Protein AF-A0A524AVR3-F1 (afdb_monomer_lite)

Foldseek 3Di:
DWDFQDDDPQKTKTHDLVCLAPPPFQKIWIAGNDDDPQQTWIWTLPPHTGTPGHGNRDDPVRSVVVSVVCVVCSVVSVVVSVVVSVVSD

Radius of gyration: 11.69 Å; chains: 1; bounding box: 25×26×34 Å

Sequence (89 aa):
MNPKVLQEGDLIFWFHSYDARHEERASVHVGKGSQDDYNDAKIWLEPEIEVAKPGRTLRRHELNRALQVIKQNHDYLLEEWHGYKGRAG

pLDDT: mean 93.53, std 5.87, range [58.09, 98.06]

Structure (mmCIF, N/CA/C/O backbone):
data_AF-A0A524AVR3-F1
#
_entry.id   AF-A0A524AVR3-F1
#
loop_
_atom_site.group_PDB
_atom_site.id
_atom_site.type_symbol
_atom_site.label_atom_id
_atom_site.label_alt_id
_atom_site.label_comp_id
_atom_site.label_asym_id
_atom_site.label_entity_id
_atom_site.label_seq_id
_atom_site.pdbx_PDB_ins_code
_atom_site.Cartn_x
_atom_site.Cartn_y
_atom_site.Cartn_z
_atom_site.occupancy
_atom_site.B_iso_or_equiv
_atom_site.auth_seq_id
_atom_site.auth_comp_id
_atom_site.auth_asym_id
_atom_site.auth_atom_id
_atom_site.pdbx_PDB_model_num
ATOM 1 N N . MET A 1 1 ? -3.669 5.993 -14.216 1.00 75.00 1 MET A N 1
ATOM 2 C CA . MET A 1 1 ? -4.813 5.899 -13.277 1.00 75.00 1 MET A CA 1
ATOM 3 C C . MET A 1 1 ? -4.300 5.204 -12.031 1.00 75.00 1 MET A C 1
ATOM 5 O O . MET A 1 1 ? -3.471 4.330 -12.202 1.00 75.00 1 MET A O 1
ATOM 9 N N . ASN A 1 2 ? -4.735 5.583 -10.831 1.00 84.81 2 ASN A N 1
ATOM 10 C CA . ASN A 1 2 ? -4.267 4.978 -9.580 1.00 84.81 2 ASN A CA 1
ATOM 11 C C . ASN A 1 2 ? -5.334 3.987 -9.066 1.00 84.81 2 ASN A C 1
ATOM 13 O O . ASN A 1 2 ? -6.304 4.408 -8.428 1.00 84.81 2 ASN A O 1
ATOM 17 N N . PRO A 1 3 ? -5.263 2.689 -9.431 1.00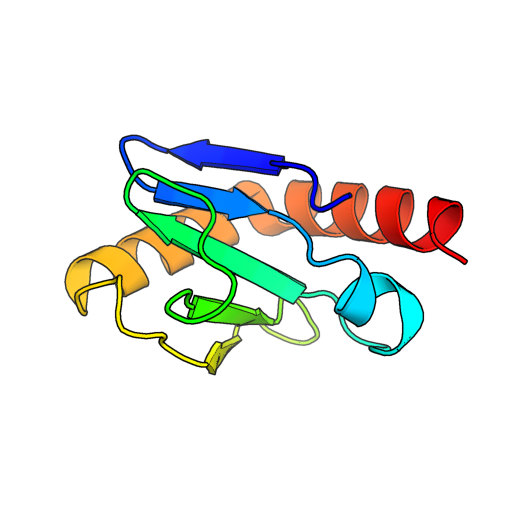 91.44 3 PRO A N 1
ATOM 18 C CA . PRO A 1 3 ? -6.342 1.753 -9.139 1.00 91.44 3 PRO A CA 1
ATOM 19 C C . PRO A 1 3 ? -6.438 1.490 -7.637 1.00 91.44 3 PRO A C 1
ATOM 21 O O . PRO A 1 3 ? -5.439 1.193 -6.980 1.00 91.44 3 PRO A O 1
ATOM 24 N N . LYS A 1 4 ? -7.659 1.562 -7.098 1.00 95.81 4 LYS A N 1
ATOM 25 C CA . LYS A 1 4 ? -7.951 1.071 -5.748 1.00 95.81 4 LYS A CA 1
ATOM 26 C C . LYS A 1 4 ? -7.868 -0.455 -5.760 1.00 95.81 4 LYS A C 1
ATOM 28 O O . LYS A 1 4 ? -8.631 -1.082 -6.488 1.00 95.81 4 LYS A O 1
ATOM 33 N N . VAL A 1 5 ? -6.986 -1.023 -4.943 1.00 95.94 5 VAL A N 1
ATOM 34 C CA . VAL A 1 5 ? -6.730 -2.473 -4.883 1.00 95.94 5 VAL A CA 1
ATOM 35 C C . VAL A 1 5 ? -7.409 -3.142 -3.688 1.00 95.94 5 VAL A C 1
ATOM 37 O O . VAL A 1 5 ? -7.816 -4.299 -3.765 1.00 95.94 5 VAL A O 1
ATOM 40 N N . LEU A 1 6 ? -7.576 -2.406 -2.587 1.00 95.75 6 LEU A N 1
ATOM 41 C CA . LEU A 1 6 ? -8.211 -2.902 -1.370 1.00 95.75 6 LEU A CA 1
ATOM 42 C C . LEU A 1 6 ? -8.892 -1.749 -0.625 1.00 95.75 6 LEU A C 1
ATOM 44 O O . LEU A 1 6 ? -8.512 -0.580 -0.754 1.00 95.75 6 LEU A O 1
ATOM 48 N N . GLN A 1 7 ? -9.910 -2.077 0.163 1.00 96.25 7 GLN A N 1
ATOM 49 C CA . GLN A 1 7 ? -10.531 -1.151 1.099 1.00 96.25 7 GLN A CA 1
ATOM 50 C C . GLN A 1 7 ? -10.930 -1.902 2.369 1.00 96.25 7 GLN A C 1
ATOM 52 O O . GLN A 1 7 ? -11.594 -2.929 2.283 1.00 96.25 7 GLN A O 1
ATOM 57 N N . GLU A 1 8 ? -10.546 -1.369 3.527 1.00 95.38 8 GLU A N 1
ATOM 58 C CA . GLU A 1 8 ? -10.844 -1.942 4.843 1.00 95.38 8 GLU A CA 1
ATOM 59 C C . GLU A 1 8 ? -11.354 -0.831 5.769 1.00 95.38 8 GLU A C 1
ATOM 61 O O . GLU A 1 8 ? -10.596 0.011 6.260 1.00 95.38 8 GLU A O 1
ATOM 66 N N . GLY A 1 9 ? -12.673 -0.796 5.975 1.00 93.50 9 GLY A N 1
ATOM 67 C CA . GLY A 1 9 ? -13.344 0.346 6.596 1.00 93.50 9 GLY A CA 1
ATOM 68 C C . GLY A 1 9 ? -13.066 1.644 5.827 1.00 93.50 9 GLY A C 1
ATOM 69 O O . GLY A 1 9 ? -13.316 1.728 4.621 1.00 93.50 9 GLY A O 1
ATOM 70 N N . ASP A 1 10 ? -12.516 2.637 6.529 1.00 93.75 10 ASP A N 1
ATOM 71 C CA . ASP A 1 10 ? -12.138 3.933 5.953 1.00 93.75 10 ASP A CA 1
ATOM 72 C C . ASP A 1 10 ? -10.747 3.926 5.300 1.00 93.75 10 ASP A C 1
ATOM 74 O O . ASP A 1 10 ? -10.364 4.924 4.689 1.00 93.75 10 ASP A O 1
ATOM 78 N N . LEU A 1 11 ? -9.968 2.847 5.450 1.00 96.25 11 LEU A N 1
ATOM 79 C CA . LEU A 1 11 ? -8.642 2.735 4.847 1.00 96.25 11 LEU A CA 1
ATOM 80 C C . LEU A 1 11 ? -8.778 2.332 3.383 1.00 96.25 11 LEU A C 1
ATOM 82 O O . LEU A 1 11 ? -9.400 1.320 3.059 1.00 96.25 11 LEU A O 1
ATOM 86 N N . ILE A 1 12 ? -8.164 3.116 2.507 1.00 97.00 12 ILE A N 1
ATOM 87 C CA . ILE A 1 12 ? -8.168 2.894 1.064 1.00 97.00 12 ILE A CA 1
ATOM 88 C C . ILE A 1 12 ? -6.739 2.603 0.635 1.00 97.00 12 ILE A C 1
ATOM 90 O O . ILE A 1 12 ? -5.839 3.368 0.973 1.00 97.00 12 ILE A O 1
ATOM 94 N N . PHE A 1 13 ? -6.552 1.521 -0.118 1.00 97.50 13 PHE A N 1
ATOM 95 C CA . PHE A 1 13 ? -5.259 1.079 -0.626 1.00 97.50 13 PHE A CA 1
ATOM 96 C C . PHE A 1 13 ? -5.260 1.190 -2.148 1.00 97.50 13 PHE A C 1
ATOM 98 O O . PHE A 1 13 ? -6.206 0.738 -2.804 1.00 97.50 13 PHE A O 1
ATOM 105 N N . TRP A 1 14 ? -4.220 1.780 -2.726 1.00 97.38 14 TRP A N 1
ATOM 106 C CA . TRP A 1 14 ? -4.096 1.919 -4.176 1.00 97.38 14 TRP A CA 1
ATOM 107 C C . TRP A 1 14 ? -2.657 1.812 -4.651 1.00 97.38 14 TRP A C 1
ATOM 109 O O . TRP A 1 14 ? -1.709 1.988 -3.884 1.00 97.38 14 TRP A O 1
ATOM 119 N N . PHE A 1 15 ? -2.507 1.545 -5.945 1.00 96.00 15 PHE A N 1
ATOM 120 C CA . PHE A 1 15 ? -1.216 1.621 -6.612 1.00 96.00 15 PHE A CA 1
ATOM 121 C C . PHE A 1 15 ? -1.033 2.971 -7.275 1.00 96.00 15 PHE A C 1
ATOM 123 O O . PHE A 1 15 ? -1.946 3.507 -7.910 1.00 96.00 15 PHE A O 1
ATOM 130 N N . HIS A 1 16 ? 0.176 3.502 -7.159 1.00 94.25 16 HIS A N 1
ATOM 131 C CA . HIS A 1 16 ? 0.537 4.752 -7.788 1.00 94.25 16 HIS A CA 1
ATOM 132 C C . HIS A 1 16 ? 1.166 4.479 -9.160 1.00 94.25 16 HIS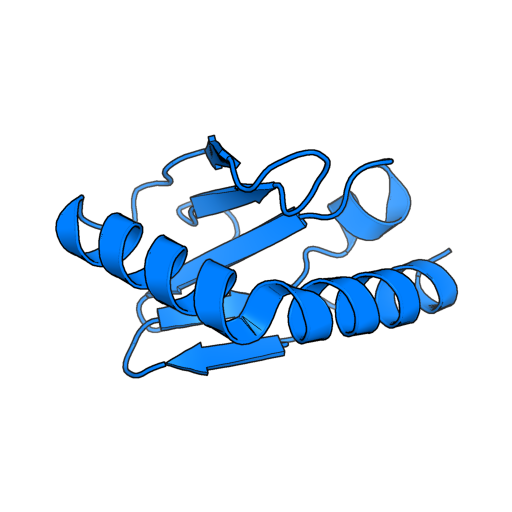 A C 1
ATOM 134 O O . HIS A 1 16 ? 2.133 3.732 -9.295 1.00 94.25 16 HIS A O 1
ATOM 140 N N . SER A 1 17 ? 0.592 5.061 -10.214 1.00 91.12 17 SER A N 1
ATOM 141 C CA . SER A 1 17 ? 1.049 4.830 -11.595 1.00 91.12 17 SER A CA 1
ATOM 142 C C . SER A 1 17 ? 2.490 5.279 -11.851 1.00 91.12 17 SER A C 1
ATOM 144 O O . SER A 1 17 ? 3.181 4.661 -12.659 1.00 91.12 17 SER A O 1
ATOM 146 N N . TYR A 1 18 ? 2.965 6.318 -11.156 1.00 91.25 18 TYR A N 1
ATOM 147 C CA . TYR A 1 18 ? 4.367 6.728 -11.244 1.00 91.25 18 TYR A CA 1
ATOM 148 C C . TYR A 1 18 ? 5.294 5.666 -10.650 1.00 91.25 18 TYR A C 1
ATOM 150 O O . TYR A 1 18 ? 6.320 5.366 -11.257 1.00 91.25 18 TYR A O 1
ATOM 158 N N . ASP A 1 19 ? 4.910 5.062 -9.524 1.00 92.38 19 ASP A N 1
ATOM 159 C CA . ASP A 1 19 ? 5.706 4.030 -8.863 1.00 92.38 19 ASP A CA 1
ATOM 160 C C . ASP A 1 19 ? 5.799 2.792 -9.751 1.00 92.38 19 ASP A C 1
ATOM 162 O O . ASP A 1 19 ? 6.890 2.310 -10.023 1.00 92.38 19 ASP A O 1
ATOM 166 N N . ALA A 1 20 ? 4.680 2.342 -10.322 1.00 91.25 20 ALA A N 1
ATOM 167 C CA . ALA A 1 20 ? 4.680 1.194 -11.227 1.00 91.25 20 ALA A CA 1
ATOM 168 C C . ALA A 1 20 ? 5.630 1.365 -12.433 1.00 91.25 20 ALA A C 1
ATOM 170 O O . ALA A 1 20 ? 6.163 0.380 -12.937 1.00 91.25 20 ALA A O 1
ATOM 171 N N . ARG A 1 21 ? 5.861 2.605 -12.890 1.00 90.12 21 ARG A N 1
ATOM 172 C CA . ARG A 1 21 ? 6.719 2.914 -14.047 1.00 90.12 21 ARG A CA 1
ATOM 173 C C . ARG A 1 21 ? 8.192 3.130 -13.705 1.00 90.12 21 ARG A C 1
ATOM 175 O O . ARG A 1 21 ? 9.030 2.915 -14.574 1.00 90.12 21 ARG A O 1
ATOM 182 N N . HIS A 1 22 ? 8.501 3.602 -12.499 1.00 91.62 22 HIS A N 1
ATOM 183 C CA . HIS A 1 22 ? 9.851 4.070 -12.153 1.00 91.62 22 HIS A CA 1
ATOM 184 C C . HIS A 1 22 ? 10.471 3.346 -10.959 1.00 91.62 22 HIS A C 1
ATOM 186 O O . HIS A 1 22 ? 11.683 3.410 -10.787 1.00 91.62 22 HIS A O 1
ATOM 192 N N . GLU A 1 23 ? 9.671 2.666 -10.140 1.00 91.25 23 GLU A N 1
ATOM 193 C CA . GLU A 1 23 ? 10.152 1.937 -8.971 1.00 91.25 23 GLU A CA 1
ATOM 194 C C . GLU A 1 23 ? 10.356 0.467 -9.323 1.00 91.25 23 GLU A C 1
ATOM 196 O O . GLU A 1 23 ? 9.511 -0.184 -9.946 1.00 91.25 23 GLU A O 1
ATOM 201 N N . GLU A 1 24 ? 11.486 -0.091 -8.896 1.00 89.25 24 GLU A N 1
ATOM 202 C CA . GLU A 1 24 ? 11.750 -1.522 -9.046 1.00 89.25 24 GLU A CA 1
ATOM 203 C C . GLU A 1 24 ? 10.903 -2.342 -8.068 1.00 89.25 24 GLU A C 1
ATOM 205 O O . GLU A 1 24 ? 10.332 -3.355 -8.475 1.00 89.25 24 GLU A O 1
ATOM 210 N N . ARG A 1 25 ? 10.753 -1.833 -6.837 1.00 93.88 25 ARG A N 1
ATOM 211 C CA . ARG A 1 25 ? 10.055 -2.470 -5.714 1.00 93.88 25 ARG A CA 1
ATOM 212 C C . ARG A 1 25 ? 8.545 -2.241 -5.751 1.00 93.88 25 ARG A C 1
ATOM 214 O O . ARG A 1 25 ? 8.080 -1.151 -6.081 1.00 93.88 25 ARG A O 1
ATOM 221 N N . ALA A 1 26 ? 7.793 -3.241 -5.309 1.00 96.38 26 ALA A N 1
ATOM 222 C CA . ALA A 1 26 ? 6.360 -3.146 -5.081 1.00 96.38 26 ALA A CA 1
ATOM 223 C C . ALA A 1 26 ? 5.992 -2.182 -3.948 1.00 96.38 26 ALA A C 1
ATOM 225 O O . ALA A 1 26 ? 6.490 -2.305 -2.823 1.00 96.38 26 ALA A O 1
ATOM 226 N N . SER A 1 27 ? 5.090 -1.239 -4.236 1.00 97.06 27 SER A N 1
ATOM 227 C CA . SER A 1 27 ? 4.570 -0.277 -3.264 1.00 97.06 27 SER A CA 1
ATOM 228 C C . SER A 1 27 ? 3.046 -0.235 -3.253 1.00 97.06 27 SER A C 1
ATOM 230 O O . SER A 1 27 ? 2.371 -0.426 -4.262 1.00 97.06 27 SER A O 1
ATOM 232 N N . VAL A 1 28 ? 2.490 0.057 -2.082 1.00 97.38 28 VAL A N 1
ATOM 233 C CA . VAL A 1 28 ? 1.076 0.389 -1.927 1.00 97.38 28 VAL A CA 1
ATOM 234 C C . VAL A 1 28 ? 0.945 1.701 -1.173 1.00 97.38 28 VAL A C 1
ATOM 236 O O . VAL A 1 28 ? 1.663 1.966 -0.204 1.00 97.38 28 VAL A O 1
ATOM 239 N N . HIS A 1 29 ? 0.025 2.531 -1.642 1.00 97.69 29 HIS A N 1
ATOM 240 C CA . HIS A 1 29 ? -0.328 3.793 -1.020 1.00 97.69 29 HIS A CA 1
ATOM 241 C C . HIS A 1 29 ? -1.586 3.602 -0.180 1.00 97.69 29 HIS A C 1
ATOM 243 O O . HIS A 1 29 ? -2.485 2.848 -0.562 1.00 97.69 29 HIS A O 1
ATOM 249 N N . VAL A 1 30 ? -1.632 4.251 0.983 1.00 97.38 30 VAL A N 1
ATOM 250 C CA . VAL A 1 30 ? -2.724 4.121 1.946 1.00 97.38 30 VAL A CA 1
ATOM 251 C C . VAL A 1 30 ? -3.180 5.484 2.435 1.00 97.38 30 VAL A C 1
ATOM 253 O O . VAL A 1 30 ? -2.409 6.277 2.975 1.00 97.38 30 VAL A O 1
ATOM 256 N N . GLY A 1 31 ? -4.478 5.717 2.308 1.00 96.19 31 GLY A N 1
ATOM 257 C CA . GLY A 1 31 ? -5.169 6.928 2.728 1.00 96.19 31 GLY A CA 1
ATOM 258 C C . GLY A 1 31 ? -6.410 6.598 3.544 1.00 96.19 31 GLY A C 1
ATOM 259 O O . GLY A 1 31 ? -6.762 5.431 3.733 1.00 96.19 31 GLY A O 1
ATOM 260 N N . LYS A 1 32 ? -7.078 7.643 4.034 1.00 94.31 32 LYS A N 1
ATOM 261 C CA . LYS A 1 32 ? -8.320 7.534 4.803 1.00 94.31 32 LYS A CA 1
ATOM 262 C C . LYS A 1 32 ? -9.430 8.311 4.109 1.00 94.31 32 LYS A C 1
ATOM 264 O O . LYS A 1 32 ? -9.275 9.504 3.870 1.00 94.31 32 LYS A O 1
ATOM 269 N N . GLY A 1 33 ? -10.545 7.651 3.812 1.00 92.50 33 GLY A N 1
ATOM 270 C CA . GLY A 1 33 ? -11.737 8.251 3.201 1.00 92.50 33 GLY A CA 1
ATOM 271 C C . GLY A 1 33 ? -11.603 8.601 1.712 1.00 92.50 33 GLY A C 1
ATOM 272 O O . GLY A 1 33 ? -12.581 8.484 0.978 1.00 92.50 33 GLY A O 1
ATOM 273 N N . SER A 1 34 ? -10.409 8.961 1.237 1.00 90.44 34 SER A N 1
ATOM 274 C CA . SER A 1 34 ? -10.114 9.206 -0.179 1.00 90.44 34 SER A CA 1
ATOM 275 C C . SER A 1 34 ? -8.697 8.769 -0.566 1.00 90.44 34 SER A C 1
ATOM 277 O O . SER A 1 34 ? -7.836 8.566 0.294 1.00 90.44 34 SER A O 1
ATOM 279 N N . GLN A 1 35 ? -8.460 8.638 -1.876 1.00 91.56 35 GLN A N 1
ATOM 280 C CA . GLN A 1 35 ? -7.105 8.604 -2.431 1.00 91.56 35 GLN A CA 1
ATOM 281 C C . GLN A 1 35 ? -6.547 10.032 -2.412 1.00 91.56 35 GLN A C 1
ATOM 283 O O . GLN A 1 35 ? -7.143 10.933 -3.000 1.00 91.56 35 GLN A O 1
ATOM 288 N N . ASP A 1 36 ? -5.448 10.243 -1.693 1.00 90.62 36 ASP A N 1
ATOM 289 C CA . ASP A 1 36 ? -4.754 11.529 -1.576 1.00 90.62 36 ASP A CA 1
ATOM 290 C C . ASP A 1 36 ? -3.249 11.274 -1.659 1.00 90.62 36 ASP A C 1
ATOM 292 O O . ASP A 1 36 ? -2.603 11.017 -0.645 1.00 90.62 36 ASP A O 1
ATOM 296 N N . ASP A 1 37 ? -2.705 11.363 -2.872 1.00 85.69 37 ASP A N 1
ATOM 297 C CA . ASP A 1 37 ? -1.293 11.087 -3.173 1.00 85.69 37 ASP A CA 1
ATOM 298 C C . ASP A 1 37 ? -0.307 12.057 -2.470 1.00 85.69 37 ASP A C 1
ATOM 300 O O . ASP A 1 37 ? 0.911 11.862 -2.502 1.00 85.69 37 ASP A O 1
ATOM 304 N N . TYR A 1 38 ? -0.792 13.139 -1.843 1.00 87.44 38 TYR A N 1
ATOM 305 C CA . TYR A 1 38 ? 0.062 14.083 -1.117 1.00 87.44 38 TYR A CA 1
ATOM 306 C C . TYR A 1 38 ? 0.262 13.668 0.344 1.00 87.44 38 TYR A C 1
ATOM 308 O O . TYR A 1 38 ? 1.390 13.716 0.864 1.00 87.44 38 TYR A O 1
ATOM 316 N N . ASN A 1 39 ? -0.825 13.279 1.016 1.00 92.62 39 ASN A N 1
ATOM 317 C CA . ASN A 1 39 ? -0.850 13.026 2.461 1.00 92.62 39 ASN A CA 1
ATOM 318 C C . ASN A 1 39 ? -0.946 11.542 2.841 1.00 92.62 39 ASN A C 1
ATOM 320 O O . ASN A 1 39 ? -0.954 11.213 4.031 1.00 92.62 39 ASN A O 1
ATOM 324 N N . ASP A 1 40 ? -1.003 10.653 1.866 1.00 95.38 40 ASP A N 1
ATOM 325 C CA . ASP A 1 40 ? -0.966 9.210 2.042 1.00 95.38 40 ASP A CA 1
ATOM 326 C C . ASP A 1 40 ? 0.332 8.665 2.651 1.00 95.38 40 ASP A C 1
ATOM 328 O O . ASP A 1 40 ? 1.410 9.277 2.640 1.00 95.38 40 ASP A O 1
ATOM 332 N N . ALA A 1 41 ? 0.198 7.465 3.210 1.00 96.88 41 ALA A N 1
ATOM 333 C CA . ALA A 1 41 ? 1.321 6.629 3.576 1.00 96.88 41 ALA A CA 1
ATOM 334 C C . ALA A 1 41 ? 1.736 5.770 2.376 1.00 96.88 41 ALA A C 1
ATOM 336 O O . ALA A 1 41 ? 0.880 5.192 1.714 1.00 96.88 41 ALA A O 1
ATOM 337 N N . LYS A 1 42 ? 3.041 5.623 2.144 1.00 97.19 42 LYS A N 1
ATOM 338 C CA . LYS A 1 42 ? 3.614 4.676 1.181 1.00 97.19 42 LYS A CA 1
ATOM 339 C C . LYS A 1 42 ? 4.273 3.535 1.939 1.00 97.19 42 LYS A C 1
ATOM 341 O O . LYS A 1 42 ? 5.085 3.770 2.840 1.00 97.19 42 LYS A O 1
ATOM 346 N N . ILE A 1 43 ? 3.920 2.313 1.569 1.00 98.06 43 ILE A N 1
ATOM 347 C CA . ILE A 1 43 ? 4.413 1.083 2.177 1.00 98.06 43 ILE A CA 1
ATOM 348 C C . ILE A 1 43 ? 5.076 0.261 1.075 1.00 98.06 43 ILE A C 1
ATOM 350 O O . ILE A 1 43 ? 4.471 0.016 0.033 1.00 98.06 43 ILE A O 1
ATOM 354 N N . TRP A 1 44 ? 6.316 -0.158 1.307 1.00 98.06 44 TRP A N 1
ATOM 355 C CA . TRP A 1 44 ? 6.976 -1.173 0.499 1.00 98.06 44 TRP A CA 1
ATOM 356 C C . TRP A 1 44 ? 6.405 -2.545 0.835 1.00 98.06 44 TRP A C 1
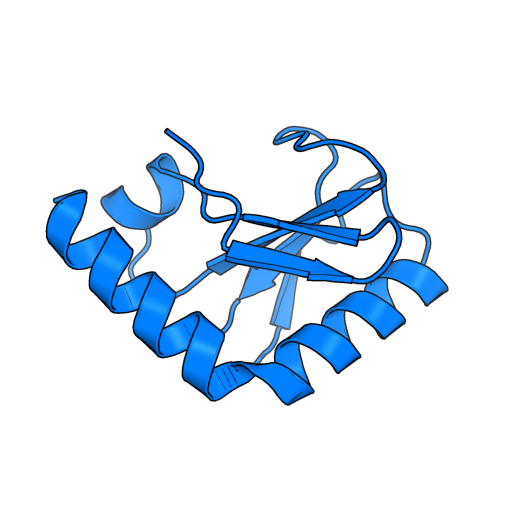ATOM 358 O O . TRP A 1 44 ? 6.185 -2.848 2.007 1.00 98.06 44 TRP A O 1
ATOM 368 N N . LEU A 1 45 ? 6.177 -3.367 -0.185 1.00 97.50 45 LEU A N 1
ATOM 369 C CA . LEU A 1 45 ? 5.720 -4.750 -0.035 1.00 97.50 45 LEU A CA 1
ATOM 370 C C . LEU A 1 45 ? 6.880 -5.752 -0.102 1.00 97.50 45 LEU A C 1
ATOM 372 O O . LEU A 1 45 ? 6.716 -6.894 0.311 1.00 97.50 45 LEU A O 1
ATOM 376 N N . GLU A 1 46 ? 8.044 -5.335 -0.602 1.00 95.62 46 GLU A N 1
ATOM 377 C CA . GLU A 1 46 ? 9.224 -6.184 -0.776 1.00 95.62 46 GLU A CA 1
ATOM 378 C C . GLU A 1 46 ? 10.534 -5.395 -0.571 1.00 95.62 46 GLU A C 1
ATOM 380 O O . GLU A 1 46 ? 10.540 -4.168 -0.745 1.00 95.62 46 GLU A O 1
ATOM 385 N N . PRO A 1 47 ? 11.658 -6.050 -0.214 1.00 93.75 47 PRO A N 1
ATOM 386 C CA . PRO A 1 47 ? 11.757 -7.464 0.184 1.00 93.75 47 PRO A CA 1
ATOM 387 C C . PRO A 1 47 ? 11.050 -7.763 1.516 1.00 93.75 47 PRO A C 1
ATOM 389 O O . PRO A 1 47 ? 10.659 -8.895 1.768 1.00 93.75 47 PRO A O 1
ATOM 392 N N . GLU A 1 48 ? 10.823 -6.737 2.333 1.00 95.25 48 GLU A N 1
ATOM 393 C CA . GLU A 1 48 ? 10.033 -6.804 3.558 1.00 95.25 48 GLU A CA 1
ATOM 394 C C . GLU A 1 48 ? 8.969 -5.703 3.551 1.00 95.25 48 GLU A C 1
ATOM 396 O O . GLU A 1 48 ? 9.116 -4.680 2.873 1.00 95.25 48 GLU A O 1
ATOM 401 N N . ILE A 1 49 ? 7.905 -5.902 4.334 1.00 97.19 49 ILE A N 1
ATOM 402 C CA . ILE A 1 49 ? 6.866 -4.888 4.514 1.00 97.19 49 ILE A CA 1
ATOM 403 C C . ILE A 1 49 ? 7.417 -3.755 5.382 1.00 97.19 49 ILE A C 1
ATOM 405 O O . ILE A 1 49 ? 7.604 -3.923 6.590 1.00 97.19 49 ILE A O 1
ATOM 409 N N . GLU A 1 50 ? 7.612 -2.586 4.777 1.00 97.25 50 GLU A N 1
ATOM 410 C CA . GLU A 1 50 ? 8.255 -1.435 5.413 1.00 97.25 50 GLU A CA 1
ATOM 411 C C . GLU A 1 50 ? 7.513 -0.131 5.100 1.00 97.25 50 GLU A C 1
ATOM 413 O O . GLU A 1 50 ? 7.058 0.101 3.982 1.00 97.25 50 GLU A O 1
ATOM 418 N N . VAL A 1 51 ? 7.414 0.768 6.082 1.00 97.31 51 VAL A N 1
ATOM 419 C CA . VAL A 1 51 ? 6.865 2.111 5.856 1.00 97.31 51 VAL A CA 1
ATOM 420 C C . VAL A 1 51 ? 7.918 2.980 5.168 1.00 97.31 51 VAL A C 1
ATOM 422 O O . VAL A 1 51 ? 8.848 3.455 5.812 1.00 97.31 51 VAL A O 1
ATOM 425 N N . ALA A 1 52 ? 7.732 3.249 3.876 1.00 96.12 52 ALA A N 1
ATOM 426 C CA . ALA A 1 52 ? 8.573 4.169 3.112 1.00 96.12 52 ALA A CA 1
ATOM 427 C C . ALA A 1 52 ? 8.301 5.631 3.493 1.00 96.12 52 ALA A C 1
ATOM 429 O O . ALA A 1 52 ? 9.209 6.448 3.633 1.00 96.12 52 ALA A O 1
ATOM 430 N N . LYS A 1 53 ? 7.015 5.962 3.652 1.00 95.25 53 LYS A N 1
ATOM 431 C CA . LYS A 1 53 ? 6.532 7.287 4.044 1.00 95.25 53 LYS A CA 1
ATOM 432 C C . LYS A 1 53 ? 5.295 7.102 4.924 1.00 95.25 53 LYS A C 1
ATOM 434 O O . LYS A 1 53 ? 4.340 6.481 4.474 1.00 95.25 53 LYS A O 1
ATOM 439 N N . PRO A 1 54 ? 5.252 7.650 6.148 1.00 92.56 54 PRO A N 1
ATOM 440 C CA . PRO A 1 54 ? 4.101 7.474 7.039 1.00 92.56 54 PRO A CA 1
ATOM 441 C C . PRO A 1 54 ? 2.870 8.306 6.644 1.00 92.56 54 PRO A C 1
ATOM 443 O O . PRO A 1 54 ? 1.781 8.053 7.151 1.00 92.56 54 PRO A O 1
ATOM 446 N N . GLY A 1 55 ? 3.031 9.298 5.764 1.00 91.06 55 GLY A N 1
ATOM 447 C CA . GLY A 1 55 ? 1.962 10.225 5.395 1.00 91.06 55 GLY A CA 1
ATOM 448 C C . GLY A 1 55 ? 1.578 11.196 6.511 1.00 91.06 55 GLY A C 1
ATOM 449 O O . GLY A 1 55 ? 2.240 11.291 7.545 1.00 91.06 55 GLY A O 1
ATOM 450 N N . ARG A 1 56 ? 0.510 11.959 6.275 1.00 92.19 56 ARG A N 1
ATOM 451 C CA . ARG A 1 56 ? -0.113 12.882 7.244 1.00 92.19 56 ARG A CA 1
ATOM 452 C C . ARG A 1 56 ? -1.565 12.521 7.551 1.00 92.19 56 ARG A C 1
ATOM 454 O O . ARG A 1 56 ? -2.081 12.937 8.584 1.00 92.19 56 ARG A O 1
ATOM 461 N N . THR A 1 57 ? -2.208 11.748 6.678 1.00 88.88 57 THR A N 1
ATOM 462 C CA . THR A 1 57 ? -3.623 11.381 6.799 1.00 88.88 57 THR A CA 1
ATOM 463 C C . THR A 1 57 ? -3.872 10.335 7.886 1.00 88.88 57 THR A C 1
ATOM 465 O O . THR A 1 57 ? -4.91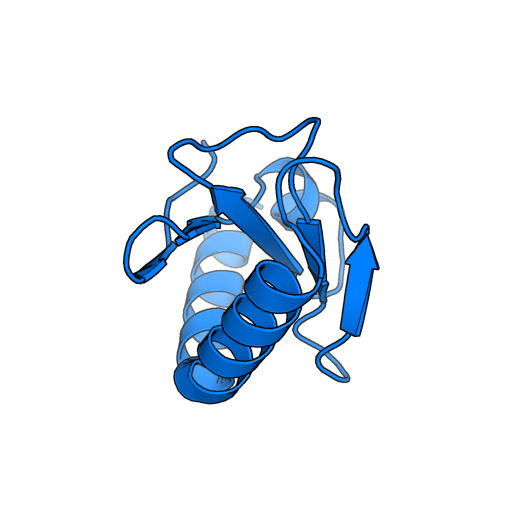3 10.371 8.540 1.00 88.88 57 THR A O 1
ATOM 468 N N . LEU A 1 58 ? -2.927 9.415 8.108 1.00 91.00 58 LEU A N 1
ATOM 469 C CA . LEU A 1 58 ? -3.089 8.316 9.060 1.00 91.00 58 LEU A CA 1
ATOM 470 C C . LEU A 1 58 ? -2.486 8.652 10.426 1.00 91.00 58 LEU A C 1
ATOM 472 O O . LEU A 1 58 ? -1.313 9.007 10.550 1.00 91.00 58 LEU A O 1
ATOM 476 N N . ARG A 1 59 ? -3.265 8.453 11.491 1.00 93.56 59 ARG A N 1
ATOM 477 C CA . ARG A 1 59 ? -2.743 8.400 12.861 1.00 93.56 59 ARG A CA 1
ATOM 478 C C . ARG A 1 59 ? -1.952 7.107 13.064 1.00 93.56 59 ARG A C 1
ATOM 480 O O . ARG A 1 59 ? -2.176 6.107 12.390 1.00 93.56 59 ARG A O 1
ATOM 487 N N . ARG A 1 60 ? -1.090 7.069 14.087 1.00 93.56 60 ARG A N 1
ATOM 488 C CA . ARG A 1 60 ? -0.238 5.899 14.394 1.00 93.56 60 ARG A CA 1
ATOM 489 C C . ARG A 1 60 ? -1.006 4.571 14.484 1.00 93.56 60 ARG A C 1
ATOM 491 O O . ARG A 1 60 ? -0.528 3.559 13.987 1.00 93.56 60 ARG A O 1
ATOM 498 N N . HIS A 1 61 ? -2.184 4.560 15.108 1.00 94.69 61 HIS A N 1
ATOM 499 C CA . HIS A 1 61 ? -2.995 3.342 15.222 1.00 94.69 61 HIS A CA 1
ATOM 500 C C . HIS A 1 61 ? -3.626 2.923 13.885 1.00 94.69 61 HIS A C 1
ATOM 502 O O . HIS A 1 61 ? -3.767 1.733 13.629 1.00 94.69 61 HIS A O 1
ATOM 508 N N . GLU A 1 62 ? -3.960 3.881 13.020 1.00 95.31 62 GLU A N 1
ATOM 509 C CA . GLU A 1 62 ? -4.497 3.624 11.679 1.00 95.31 62 GLU A CA 1
ATOM 510 C C . GLU A 1 62 ? -3.403 3.091 10.756 1.00 95.31 62 GLU A C 1
ATOM 512 O O . GLU A 1 62 ? -3.638 2.123 10.044 1.00 95.31 62 GLU A O 1
ATOM 517 N N . LEU A 1 63 ? -2.187 3.641 10.840 1.00 96.25 63 LEU A N 1
ATOM 518 C CA . LEU A 1 63 ? -1.021 3.110 10.134 1.00 96.25 63 LEU A CA 1
ATOM 519 C C . LEU A 1 63 ? -0.696 1.680 10.588 1.00 96.25 63 LEU A C 1
ATOM 521 O O . LEU A 1 63 ? -0.473 0.805 9.759 1.00 96.25 63 LEU A O 1
ATOM 525 N N . ASN A 1 64 ? -0.731 1.410 11.897 1.00 96.19 64 ASN A N 1
ATOM 526 C CA . ASN A 1 64 ? -0.538 0.052 12.412 1.00 96.19 64 ASN A CA 1
ATOM 527 C C . ASN A 1 64 ? -1.616 -0.914 11.900 1.00 96.19 64 ASN A C 1
ATOM 529 O O . ASN A 1 64 ? -1.293 -2.041 11.527 1.00 96.19 64 ASN A O 1
ATOM 533 N N . ARG A 1 65 ? -2.881 -0.476 11.849 1.00 96.50 65 ARG A N 1
ATOM 534 C CA . ARG A 1 65 ? -3.970 -1.268 11.264 1.00 96.50 65 ARG A CA 1
ATOM 535 C C . ARG A 1 65 ? -3.735 -1.505 9.772 1.00 96.50 65 ARG A C 1
ATOM 537 O O . ARG A 1 65 ? -3.861 -2.637 9.327 1.00 96.50 65 ARG A O 1
ATOM 544 N N . ALA A 1 66 ? -3.336 -0.482 9.019 1.00 96.94 66 ALA A N 1
ATOM 545 C CA . ALA A 1 66 ? -2.999 -0.618 7.605 1.00 96.94 66 ALA A CA 1
ATOM 546 C C . ALA A 1 66 ? -1.884 -1.651 7.385 1.00 96.94 66 ALA A C 1
ATOM 548 O O . ALA A 1 66 ? -2.017 -2.520 6.532 1.00 96.94 66 ALA A O 1
ATOM 549 N N . LEU A 1 67 ? -0.828 -1.626 8.205 1.00 97.75 67 LEU A N 1
ATOM 550 C CA . LEU A 1 67 ? 0.248 -2.619 8.147 1.00 97.75 67 LEU A CA 1
ATOM 551 C C . LEU A 1 67 ? -0.242 -4.041 8.450 1.00 97.75 67 LEU A C 1
ATOM 553 O O . LEU A 1 67 ? 0.233 -4.986 7.829 1.00 97.75 67 LEU A O 1
ATOM 557 N N . GLN A 1 68 ? -1.183 -4.216 9.381 1.00 97.81 68 GLN A N 1
ATOM 558 C CA . GLN A 1 68 ? -1.791 -5.525 9.641 1.00 97.81 68 GLN A CA 1
ATOM 559 C C . GLN A 1 68 ? -2.600 -6.020 8.440 1.00 97.81 68 GLN A C 1
ATOM 561 O O . GLN A 1 68 ? -2.454 -7.174 8.050 1.00 97.81 68 GLN A O 1
ATOM 566 N N . VAL A 1 69 ? -3.395 -5.142 7.829 1.00 97.88 69 VAL A N 1
ATOM 567 C CA . VAL A 1 69 ? -4.184 -5.459 6.630 1.00 97.88 69 VAL A CA 1
ATOM 568 C C . VAL A 1 69 ? 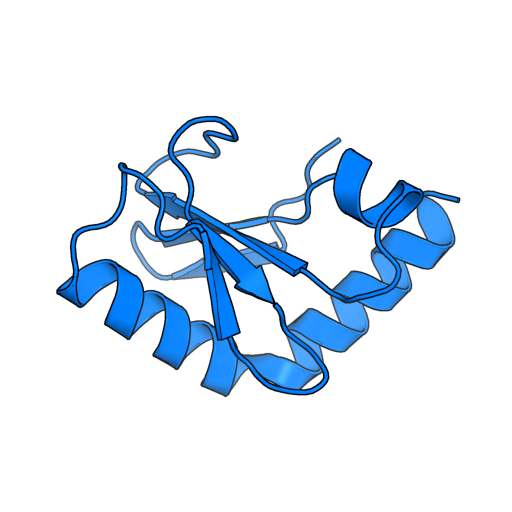-3.272 -5.832 5.463 1.00 97.88 69 VAL A C 1
ATOM 570 O O . VAL A 1 69 ? -3.511 -6.839 4.804 1.00 97.88 69 VAL A O 1
ATOM 573 N N . ILE A 1 70 ? -2.189 -5.081 5.248 1.00 97.88 70 ILE A N 1
ATOM 574 C CA . ILE A 1 70 ? -1.192 -5.381 4.212 1.00 97.88 70 ILE A CA 1
ATOM 575 C C . ILE A 1 70 ? -0.548 -6.742 4.465 1.00 97.88 70 ILE A C 1
ATOM 577 O O . ILE A 1 70 ? -0.463 -7.542 3.546 1.00 97.88 70 ILE A O 1
ATOM 581 N N . LYS A 1 71 ? -0.155 -7.043 5.709 1.00 97.75 71 LYS A N 1
ATOM 582 C CA . LYS A 1 71 ? 0.414 -8.352 6.070 1.00 97.75 71 LYS A CA 1
ATOM 583 C C . LYS A 1 71 ? -0.552 -9.507 5.803 1.00 97.75 71 LYS A C 1
ATOM 585 O O . LYS A 1 71 ? -0.122 -10.553 5.342 1.00 97.75 71 LYS A O 1
ATOM 590 N N . GLN A 1 72 ? -1.840 -9.323 6.088 1.00 97.88 72 GLN A N 1
ATOM 591 C CA . GLN A 1 72 ? -2.868 -10.346 5.861 1.00 97.88 72 GLN A CA 1
ATOM 592 C C . GLN A 1 72 ? -3.168 -10.580 4.377 1.00 97.88 72 GLN A C 1
ATOM 594 O O . GLN A 1 72 ? -3.588 -11.671 4.013 1.00 97.88 72 GLN A O 1
ATOM 599 N N . ASN A 1 73 ? -2.958 -9.566 3.535 1.00 97.75 73 ASN A N 1
ATOM 600 C CA . ASN A 1 73 ? -3.256 -9.599 2.102 1.00 97.75 73 ASN A CA 1
ATOM 601 C C . ASN A 1 73 ? -1.978 -9.513 1.252 1.00 97.75 73 ASN A C 1
ATOM 603 O O . ASN A 1 73 ? -2.036 -9.074 0.107 1.00 97.75 73 ASN A O 1
ATOM 607 N N . HIS A 1 74 ? -0.821 -9.870 1.816 1.00 97.44 74 HIS A N 1
ATOM 608 C CA . HIS A 1 74 ? 0.484 -9.571 1.220 1.00 97.44 74 HIS A CA 1
ATOM 609 C C . HIS A 1 74 ? 0.661 -10.223 -0.152 1.00 97.44 74 HIS A C 1
ATOM 611 O O . HIS A 1 74 ? 0.949 -9.513 -1.113 1.00 97.44 74 HIS A O 1
ATOM 617 N N . ASP A 1 75 ? 0.381 -11.523 -0.255 1.00 97.19 75 ASP A N 1
ATOM 618 C CA . ASP A 1 75 ? 0.475 -12.272 -1.515 1.00 97.19 75 ASP A CA 1
ATOM 619 C C . ASP A 1 75 ? -0.446 -11.687 -2.597 1.00 97.19 75 ASP A C 1
ATOM 621 O O . ASP A 1 75 ? -0.013 -11.450 -3.722 1.00 97.19 75 ASP A O 1
ATOM 625 N N . TYR A 1 76 ? -1.694 -11.366 -2.235 1.00 97.31 76 TYR A N 1
ATOM 626 C CA . TYR A 1 76 ? -2.662 -10.735 -3.140 1.00 97.31 76 TYR A CA 1
ATOM 627 C C . TYR A 1 76 ? -2.179 -9.363 -3.629 1.00 97.31 76 TYR A C 1
ATOM 629 O O . TYR A 1 76 ? -2.249 -9.059 -4.816 1.00 97.31 76 TYR A O 1
ATOM 637 N N . LEU A 1 77 ? -1.661 -8.527 -2.725 1.00 97.38 77 LEU A N 1
ATOM 638 C CA . LEU A 1 77 ? -1.158 -7.200 -3.078 1.00 97.38 77 LEU A CA 1
ATOM 639 C C . LEU A 1 77 ? 0.067 -7.277 -3.997 1.00 97.38 77 LEU A C 1
ATOM 641 O O . LEU A 1 77 ? 0.193 -6.443 -4.892 1.00 97.38 77 LEU A O 1
ATOM 645 N N . LEU A 1 78 ? 0.951 -8.257 -3.795 1.00 96.75 78 LEU A N 1
ATOM 646 C CA . LEU A 1 78 ? 2.091 -8.498 -4.680 1.00 96.75 78 LEU A CA 1
ATOM 647 C C . LEU A 1 78 ? 1.642 -8.975 -6.065 1.00 96.75 78 LEU A C 1
ATOM 649 O O . LEU A 1 78 ? 2.103 -8.435 -7.071 1.00 96.75 78 LEU A O 1
ATOM 653 N N . GLU A 1 79 ? 0.724 -9.940 -6.132 1.00 96.00 79 GLU A N 1
ATOM 654 C CA . GLU A 1 79 ? 0.172 -10.434 -7.398 1.00 96.00 79 GLU A CA 1
ATOM 655 C C . GLU A 1 79 ? -0.472 -9.295 -8.204 1.00 96.00 79 GLU A C 1
ATOM 657 O O . GLU A 1 79 ? -0.117 -9.065 -9.366 1.00 96.00 79 GLU A O 1
ATOM 662 N N . GLU A 1 80 ? -1.342 -8.513 -7.562 1.00 96.38 80 GLU A N 1
ATOM 663 C CA . GLU A 1 80 ? -2.006 -7.368 -8.183 1.00 96.38 80 GLU A CA 1
ATOM 664 C C . GLU A 1 80 ? -1.008 -6.281 -8.599 1.00 96.38 80 GLU A C 1
ATOM 666 O O . GLU A 1 80 ? -1.155 -5.683 -9.670 1.00 96.38 80 GLU A O 1
ATOM 671 N N . TRP A 1 81 ? 0.038 -6.036 -7.802 1.00 95.62 81 TRP A N 1
ATOM 672 C CA . TRP A 1 81 ? 1.091 -5.087 -8.158 1.00 95.62 81 TRP A CA 1
ATOM 673 C C . TRP A 1 81 ? 1.831 -5.518 -9.422 1.00 95.62 81 TRP A C 1
ATOM 675 O O . TRP A 1 81 ? 1.985 -4.715 -10.343 1.00 95.62 81 TRP A O 1
ATOM 685 N N . HIS A 1 82 ? 2.281 -6.771 -9.502 1.00 94.06 82 HIS A N 1
ATOM 686 C CA . HIS A 1 82 ? 3.003 -7.267 -10.674 1.00 94.06 82 HIS A CA 1
ATOM 687 C C . HIS A 1 82 ? 2.112 -7.286 -11.919 1.00 94.06 82 HIS A C 1
ATOM 689 O O . HIS A 1 82 ? 2.554 -6.878 -12.998 1.00 94.06 82 HIS A O 1
ATOM 695 N N . GLY A 1 83 ? 0.840 -7.667 -11.766 1.00 93.19 83 GLY A N 1
ATOM 696 C CA . GLY A 1 83 ? -0.154 -7.579 -12.832 1.00 93.19 83 GLY A CA 1
ATOM 697 C C . GLY A 1 83 ? -0.387 -6.140 -13.302 1.00 93.19 83 GLY A C 1
ATOM 698 O O . GLY A 1 83 ? -0.509 -5.886 -14.502 1.00 93.19 83 GLY A O 1
ATOM 699 N N . TYR A 1 84 ? -0.412 -5.177 -12.381 1.00 92.75 84 TYR A N 1
ATOM 700 C CA . TYR A 1 84 ? -0.549 -3.759 -12.701 1.00 92.75 84 TYR A CA 1
ATOM 701 C C . TYR A 1 84 ? 0.708 -3.184 -13.369 1.00 92.75 84 TYR A C 1
ATOM 703 O O . TYR A 1 84 ? 0.605 -2.554 -14.422 1.00 92.75 84 TYR A O 1
ATOM 711 N N . LYS A 1 85 ? 1.896 -3.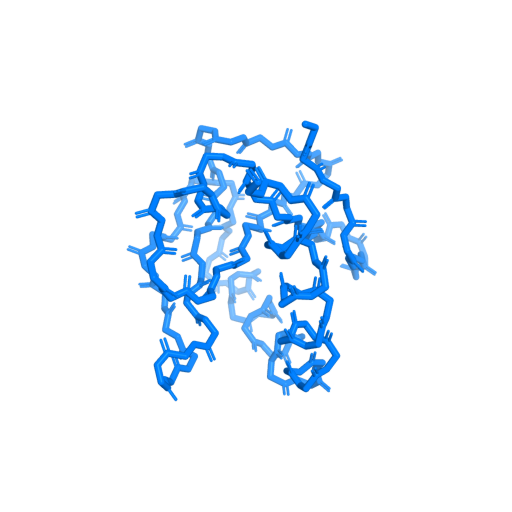452 -12.817 1.00 89.62 85 LYS A N 1
ATOM 712 C CA . LYS A 1 85 ? 3.195 -3.015 -13.348 1.00 89.62 85 LYS A CA 1
ATOM 713 C C . LYS A 1 85 ? 3.432 -3.529 -14.767 1.00 89.62 85 LYS A C 1
ATOM 715 O O . LYS A 1 85 ? 3.822 -2.750 -15.631 1.00 89.62 85 LYS A O 1
ATOM 720 N N . GLY A 1 86 ? 3.098 -4.792 -15.042 1.00 87.25 86 GLY A N 1
ATOM 721 C CA . GLY A 1 86 ? 3.197 -5.374 -16.386 1.00 87.25 86 GLY A CA 1
ATOM 722 C C . GLY A 1 86 ? 2.266 -4.742 -17.430 1.00 87.25 86 GLY A C 1
ATOM 723 O O . GLY A 1 86 ? 2.541 -4.842 -18.619 1.00 87.25 86 GLY A O 1
ATOM 724 N N . ARG A 1 87 ? 1.178 -4.080 -17.009 1.00 82.44 87 ARG A N 1
ATOM 725 C CA . ARG A 1 87 ? 0.259 -3.335 -17.895 1.00 82.44 87 ARG A CA 1
ATOM 726 C C . ARG A 1 87 ? 0.606 -1.845 -18.014 1.00 82.44 87 ARG A C 1
ATOM 728 O O . ARG A 1 87 ? 0.072 -1.174 -18.893 1.00 82.44 87 ARG A O 1
ATOM 735 N N . ALA A 1 88 ? 1.399 -1.313 -17.082 1.00 72.69 88 ALA A N 1
ATOM 736 C CA . ALA A 1 88 ? 1.735 0.110 -16.982 1.00 72.69 88 ALA A CA 1
ATOM 737 C C . ALA A 1 88 ? 3.059 0.488 -17.677 1.00 72.69 88 ALA A C 1
ATOM 739 O O . ALA A 1 88 ? 3.293 1.684 -17.917 1.00 72.69 88 ALA A O 1
ATOM 740 N N . GLY A 1 89 ? 3.907 -0.510 -17.954 1.00 58.09 89 GLY A N 1
ATOM 741 C CA . GLY A 1 89 ? 5.080 -0.415 -18.832 1.00 58.09 89 GLY A CA 1
ATOM 742 C C . GLY A 1 89 ? 4.689 -0.456 -20.300 1.00 58.09 89 GLY A C 1
ATOM 743 O O . GLY A 1 89 ? 5.271 0.350 -21.058 1.00 58.09 89 GLY A O 1
#

Secondary structure (DSSP, 8-state):
---EEEEETTEEEE--HHHHHH-SS-EEEEEESS--TTT-EEEE-SSS-EEEE--SSS-HHHHHHHHHHHHHTHHHHHHHHHHHHHHH-